Protein AF-A0A0Q4L409-F1 (afdb_monomer)

Mean predicted aligned error: 5.38 Å

Solvent-accessible surface area (backbone atoms only — not comparable to full-atom values): 4425 Å² total; per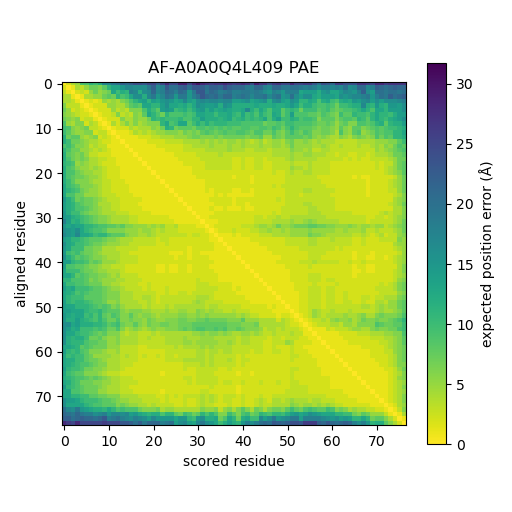-residue (Å²): 108,73,66,63,49,52,54,49,54,52,51,54,52,50,52,52,51,50,48,53,49,54,47,51,50,55,50,50,42,53,76,66,70,50,54,48,67,58,54,51,48,52,54,50,52,51,49,53,51,40,65,75,75,42,71,67,70,69,29,55,55,49,52,54,46,51,52,56,52,52,73,72,52,68,78,85,130

Secondary structure (DSSP, 8-state):
-HHHHHHHHHHHHHHHHHHHHHHHHHHHHHHTT--HHHHHHHHHHHHHHHHHH--SHHHHHHHHHHHHHHHTSPPP-

pLDDT: mean 86.53, std 10.42, range [53.56, 96.38]

Radius of gyration: 14.58 Å; Cα contacts (8 Å, |Δi|>4): 34; chains: 1; bounding box: 34×19×40 Å

Foldseek 3Di:
DVVVVVVVVVVVVVLVVVLVVLLVVLVVCVVVVNDLVVSVVVLVVVLVVLVVPPDDPVNVSVPVSSVVSNVVRDDDD

Structure (mmCIF, N/CA/C/O backbone):
data_AF-A0A0Q4L409-F1
#
_entry.id   AF-A0A0Q4L409-F1
#
loop_
_atom_site.group_PDB
_atom_site.id
_atom_site.type_symbol
_atom_site.label_atom_id
_atom_site.label_alt_id
_atom_site.label_comp_id
_atom_site.label_asym_id
_atom_site.label_entity_id
_atom_site.label_seq_id
_atom_site.pdbx_PDB_ins_code
_atom_site.Cartn_x
_atom_site.Cartn_y
_atom_site.Cartn_z
_atom_site.occupancy
_atom_site.B_iso_or_equiv
_atom_site.auth_seq_id
_atom_site.auth_comp_id
_atom_site.auth_asym_id
_atom_site.auth_atom_id
_atom_site.pdbx_PDB_model_num
ATOM 1 N N . MET A 1 1 ? -21.586 1.548 24.486 1.00 60.78 1 MET A N 1
ATOM 2 C CA . MET A 1 1 ? -22.263 1.279 23.194 1.00 60.78 1 MET A CA 1
ATOM 3 C C . MET A 1 1 ? -22.059 2.365 22.137 1.00 60.78 1 MET A C 1
ATOM 5 O O . MET A 1 1 ? -21.446 2.060 21.125 1.00 60.78 1 MET A O 1
ATOM 9 N N . VAL A 1 2 ? -22.523 3.615 22.310 1.00 67.75 2 VAL A N 1
ATOM 10 C CA . VAL A 1 2 ? -22.351 4.663 21.264 1.00 67.75 2 VAL A CA 1
ATOM 11 C C . VAL A 1 2 ? -20.883 5.083 21.083 1.00 67.75 2 VAL A C 1
ATOM 13 O O . VAL A 1 2 ? -20.422 5.222 19.952 1.00 67.75 2 VAL A O 1
ATOM 16 N N . LYS A 1 3 ? -20.122 5.213 22.180 1.00 65.44 3 LYS A N 1
ATOM 17 C CA . LYS A 1 3 ? -18.677 5.509 22.136 1.00 65.44 3 LYS A CA 1
ATOM 18 C C . LYS A 1 3 ? -17.889 4.417 21.401 1.00 65.44 3 LYS A C 1
ATOM 20 O O . LYS A 1 3 ? -17.121 4.733 20.502 1.00 65.44 3 LYS A O 1
ATOM 25 N N . ASP A 1 4 ? -18.179 3.149 21.692 1.00 68.25 4 ASP A N 1
ATOM 26 C CA . ASP A 1 4 ? -17.517 1.997 21.054 1.00 68.25 4 ASP A CA 1
ATOM 27 C C . ASP A 1 4 ? -17.857 1.874 19.564 1.00 68.25 4 ASP A C 1
ATOM 29 O O . ASP A 1 4 ? -17.075 1.328 18.792 1.00 68.25 4 ASP A O 1
ATOM 33 N N . ARG A 1 5 ? -19.034 2.356 19.143 1.00 67.25 5 ARG A N 1
ATOM 34 C CA . ARG A 1 5 ? -19.425 2.408 17.728 1.00 67.25 5 ARG A CA 1
ATOM 35 C C . ARG A 1 5 ? -18.678 3.515 16.984 1.00 67.25 5 ARG A C 1
ATOM 37 O O . ARG A 1 5 ? -18.173 3.266 15.896 1.00 67.25 5 ARG A O 1
ATOM 44 N N . LYS A 1 6 ? -18.571 4.706 17.581 1.00 67.50 6 LYS A N 1
ATOM 45 C CA . LYS A 1 6 ? -17.836 5.839 16.996 1.00 67.50 6 LYS A CA 1
ATOM 46 C C . LYS A 1 6 ? -16.334 5.549 16.887 1.00 67.50 6 LYS A C 1
ATOM 48 O O . LYS A 1 6 ? -15.740 5.853 15.861 1.00 67.50 6 LYS A O 1
ATOM 53 N N . ALA A 1 7 ? -15.751 4.919 17.910 1.00 62.69 7 ALA A N 1
ATOM 54 C CA . ALA A 1 7 ? -14.348 4.506 17.900 1.00 62.69 7 ALA A CA 1
ATOM 55 C C . ALA A 1 7 ? -14.059 3.486 16.786 1.00 62.69 7 ALA A C 1
ATOM 57 O O . ALA A 1 7 ? -13.092 3.648 16.052 1.00 62.69 7 ALA A O 1
ATOM 58 N N . ARG A 1 8 ? -14.937 2.489 16.600 1.00 66.38 8 ARG A N 1
ATOM 59 C CA . ARG A 1 8 ? -14.829 1.526 15.490 1.00 66.38 8 ARG A CA 1
ATOM 60 C C . ARG A 1 8 ? -14.908 2.200 14.120 1.00 66.38 8 ARG A C 1
ATOM 62 O O . ARG A 1 8 ? -14.018 2.005 13.310 1.00 66.38 8 ARG A O 1
ATOM 69 N N . GLN A 1 9 ? -15.887 3.082 13.908 1.00 69.25 9 GLN A N 1
ATOM 70 C CA . GLN A 1 9 ? -16.006 3.828 12.647 1.00 69.25 9 GLN A CA 1
ATOM 71 C C . GLN A 1 9 ? -14.776 4.689 12.329 1.00 69.25 9 GLN A C 1
ATOM 73 O O . GLN A 1 9 ? -14.410 4.820 11.167 1.00 69.25 9 GLN A O 1
ATOM 78 N N . GLN A 1 10 ? -14.141 5.290 13.340 1.00 71.69 10 GLN A N 1
ATOM 79 C CA . GLN A 1 10 ? -12.902 6.043 13.131 1.00 71.69 10 GLN A CA 1
ATOM 80 C C . GLN A 1 10 ? -11.748 5.137 12.706 1.00 71.69 10 GLN A C 1
ATOM 82 O O . GLN A 1 10 ? -11.021 5.501 11.790 1.00 71.69 10 GLN A O 1
ATOM 87 N N . ILE A 1 11 ? -11.616 3.961 13.322 1.00 76.12 11 ILE A N 1
ATOM 88 C CA . ILE A 1 11 ? -10.599 2.974 12.943 1.00 76.12 11 ILE A CA 1
ATOM 89 C C . ILE A 1 11 ? -10.813 2.521 11.493 1.00 76.12 11 ILE A C 1
ATOM 91 O O . ILE A 1 11 ? -9.864 2.548 10.715 1.00 76.12 11 ILE A O 1
ATOM 95 N N . ASP A 1 12 ? -12.050 2.198 11.108 1.00 77.06 12 ASP A N 1
ATOM 96 C CA . ASP A 1 12 ? -12.376 1.766 9.742 1.00 77.06 12 ASP A CA 1
ATOM 97 C C . ASP A 1 12 ? -12.018 2.847 8.705 1.00 77.06 12 ASP A C 1
ATOM 99 O O . ASP A 1 12 ? -11.393 2.562 7.684 1.00 77.06 12 ASP A O 1
ATOM 103 N N . LEU A 1 13 ? -12.352 4.113 8.987 1.00 80.44 13 LEU A N 1
ATOM 104 C CA . LEU A 1 13 ? -11.998 5.242 8.120 1.00 80.44 13 LEU A CA 1
ATOM 105 C C . LEU A 1 13 ? -10.484 5.438 8.009 1.00 80.44 13 LEU A C 1
ATOM 107 O O . LEU A 1 13 ? -9.987 5.728 6.922 1.00 80.44 13 LEU A O 1
ATOM 111 N N . THR A 1 14 ? -9.746 5.276 9.108 1.00 83.31 14 THR A N 1
ATOM 112 C CA . THR A 1 14 ? -8.282 5.368 9.099 1.00 83.31 14 THR A CA 1
ATOM 113 C C . THR A 1 14 ? -7.659 4.254 8.263 1.00 83.31 14 THR A C 1
ATOM 115 O O . THR A 1 14 ? -6.779 4.535 7.457 1.00 83.31 14 THR A O 1
ATOM 118 N N . VAL A 1 15 ? -8.140 3.015 8.395 1.00 83.12 15 VAL A N 1
ATOM 119 C CA . VAL A 1 15 ? -7.658 1.877 7.597 1.00 83.12 15 VAL A CA 1
ATOM 120 C C . VAL A 1 15 ? -7.898 2.115 6.105 1.00 83.12 15 VAL A C 1
ATOM 122 O O . VAL A 1 15 ? -6.975 1.969 5.308 1.00 83.12 15 VAL A O 1
ATOM 125 N N . ILE A 1 16 ? -9.102 2.558 5.725 1.00 86.50 16 ILE A N 1
ATOM 126 C CA . ILE A 1 16 ? -9.435 2.882 4.328 1.00 86.50 16 ILE A CA 1
ATOM 127 C C . ILE A 1 16 ? -8.542 4.011 3.798 1.00 86.50 16 ILE A C 1
ATOM 129 O O . ILE A 1 16 ? -8.059 3.942 2.670 1.00 86.50 16 ILE A O 1
ATOM 133 N N . ALA A 1 17 ? -8.303 5.049 4.603 1.00 89.31 17 ALA A N 1
ATOM 134 C CA . ALA A 1 17 ? -7.441 6.157 4.208 1.00 89.31 17 ALA A CA 1
ATOM 135 C C . ALA A 1 17 ? -5.993 5.702 3.964 1.00 89.31 17 ALA A C 1
ATOM 137 O O . ALA A 1 17 ? -5.385 6.133 2.987 1.00 89.31 17 ALA A O 1
ATOM 138 N N . ILE A 1 18 ? -5.461 4.811 4.807 1.00 89.38 18 ILE A N 1
ATOM 139 C CA . ILE A 1 18 ? -4.115 4.249 4.630 1.00 89.38 18 ILE A CA 1
ATOM 140 C C . ILE A 1 18 ? -4.056 3.381 3.370 1.00 89.38 18 ILE A C 1
ATOM 142 O O . ILE A 1 18 ? -3.144 3.558 2.568 1.00 89.38 18 ILE A O 1
ATOM 146 N N . ALA A 1 19 ? -5.045 2.511 3.147 1.00 90.12 19 ALA A N 1
ATOM 147 C CA . ALA A 1 19 ? -5.112 1.691 1.937 1.00 90.12 19 ALA A CA 1
ATOM 148 C C . ALA A 1 19 ? -5.108 2.543 0.661 1.00 90.12 19 ALA A C 1
ATOM 150 O O . ALA A 1 19 ? -4.309 2.310 -0.244 1.00 90.12 19 ALA A O 1
ATOM 151 N N . ASN A 1 20 ? -5.949 3.580 0.623 1.00 94.06 20 ASN A N 1
ATOM 152 C CA . ASN A 1 20 ? -6.018 4.498 -0.511 1.00 94.06 20 ASN A CA 1
ATOM 153 C C . ASN A 1 20 ? -4.713 5.276 -0.707 1.00 94.06 20 ASN A C 1
ATOM 155 O O . ASN A 1 20 ? -4.332 5.537 -1.844 1.00 94.06 20 ASN A O 1
ATOM 159 N N . LEU A 1 21 ? -4.024 5.646 0.377 1.00 94.69 21 LEU A N 1
ATOM 160 C CA . LEU A 1 21 ? -2.735 6.327 0.293 1.00 94.69 21 LEU A CA 1
ATOM 161 C C . LEU A 1 21 ? -1.654 5.415 -0.296 1.00 94.69 21 LEU A C 1
ATOM 163 O O . LEU A 1 21 ? -0.937 5.848 -1.193 1.00 94.69 21 LEU A O 1
ATOM 167 N N . ILE A 1 22 ? -1.549 4.169 0.176 1.00 94.94 22 ILE A N 1
ATOM 168 C CA . ILE A 1 22 ? -0.568 3.202 -0.341 1.00 94.94 22 ILE A CA 1
ATOM 169 C C . ILE A 1 22 ? -0.830 2.951 -1.829 1.00 94.94 22 ILE A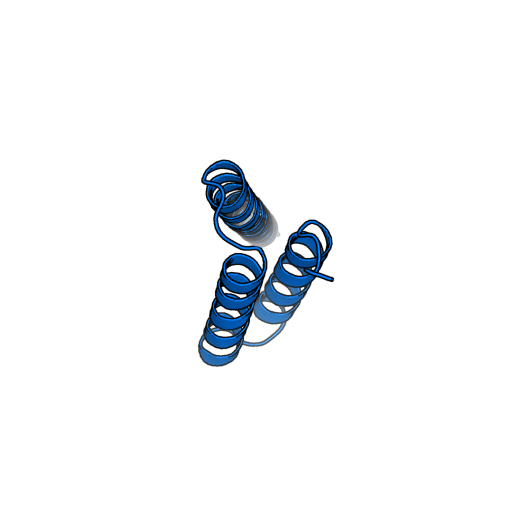 C 1
ATOM 171 O O . ILE A 1 22 ? 0.087 3.096 -2.632 1.00 94.94 22 ILE A O 1
ATOM 175 N N . ALA A 1 23 ? -2.084 2.694 -2.210 1.00 94.31 23 ALA A N 1
ATOM 176 C CA . ALA A 1 23 ? -2.461 2.512 -3.610 1.00 94.31 23 ALA A CA 1
ATOM 177 C C . ALA A 1 23 ? -2.118 3.742 -4.470 1.00 94.31 23 ALA A C 1
ATOM 179 O O . ALA A 1 23 ? -1.486 3.605 -5.513 1.00 94.31 23 ALA A O 1
ATOM 180 N N . ALA A 1 24 ? -2.454 4.951 -4.008 1.00 96.06 24 ALA A N 1
ATOM 181 C CA . ALA A 1 24 ? -2.159 6.182 -4.737 1.00 96.06 24 ALA A CA 1
ATOM 182 C C . ALA A 1 24 ? -0.650 6.434 -4.901 1.00 96.06 24 ALA A C 1
ATOM 184 O O . ALA A 1 24 ? -0.228 6.933 -5.943 1.00 96.06 24 ALA A O 1
ATOM 185 N N . LEU A 1 25 ? 0.168 6.093 -3.899 1.00 96.25 25 LEU A N 1
ATOM 186 C CA . LEU A 1 25 ? 1.627 6.186 -3.996 1.00 96.25 25 LEU A CA 1
ATOM 187 C C . LEU A 1 25 ? 2.179 5.173 -4.998 1.00 96.25 25 LEU A C 1
ATOM 189 O O . LEU A 1 25 ? 2.971 5.550 -5.858 1.00 96.25 25 LEU A O 1
ATOM 193 N N . THR A 1 26 ? 1.726 3.921 -4.937 1.00 95.62 26 THR A N 1
ATOM 194 C CA . THR A 1 26 ? 2.109 2.883 -5.900 1.00 95.62 26 THR A CA 1
ATOM 195 C C . THR A 1 26 ? 1.732 3.284 -7.327 1.00 95.62 26 THR A C 1
ATOM 197 O O . THR A 1 26 ? 2.570 3.203 -8.224 1.00 95.62 26 THR A O 1
ATOM 200 N N . ASP A 1 27 ? 0.521 3.797 -7.542 1.00 94.88 27 ASP A N 1
ATOM 201 C CA . ASP A 1 27 ? 0.088 4.298 -8.848 1.00 94.88 27 ASP A CA 1
ATOM 202 C C . ASP A 1 27 ? 0.917 5.502 -9.303 1.00 94.88 27 ASP A C 1
ATOM 204 O O . ASP A 1 27 ? 1.298 5.582 -10.469 1.00 94.88 27 ASP A O 1
ATOM 208 N N . ALA A 1 28 ? 1.248 6.432 -8.404 1.00 96.38 28 ALA A N 1
ATOM 209 C CA . ALA A 1 28 ? 2.101 7.572 -8.729 1.00 96.38 28 ALA A CA 1
ATOM 210 C C . ALA A 1 28 ? 3.514 7.136 -9.146 1.00 96.38 28 ALA A C 1
ATOM 212 O O . ALA A 1 28 ? 4.045 7.665 -10.120 1.00 96.38 28 ALA A O 1
ATOM 213 N N . MET A 1 29 ? 4.104 6.156 -8.455 1.00 95.69 29 MET A N 1
ATOM 214 C CA . MET A 1 29 ? 5.407 5.591 -8.820 1.00 95.69 29 MET A CA 1
ATOM 215 C C . MET A 1 29 ? 5.357 4.936 -10.203 1.00 95.69 29 MET A C 1
ATOM 217 O O . MET A 1 29 ? 6.228 5.184 -11.033 1.00 95.69 29 MET A O 1
ATOM 221 N N . ARG A 1 30 ? 4.305 4.159 -10.479 1.00 93.00 30 ARG A N 1
ATOM 222 C CA . ARG A 1 30 ? 4.102 3.520 -11.787 1.00 93.00 30 ARG A CA 1
ATOM 223 C C . ARG A 1 30 ? 3.898 4.538 -12.905 1.00 93.00 30 ARG A C 1
ATOM 225 O O . ARG A 1 30 ? 4.485 4.396 -13.967 1.00 93.00 30 ARG A O 1
ATOM 232 N N . ASN A 1 31 ? 3.112 5.583 -12.658 1.00 94.62 31 ASN A N 1
ATOM 233 C CA . ASN A 1 31 ? 2.886 6.668 -13.619 1.00 94.62 31 ASN A CA 1
ATOM 234 C C . ASN A 1 31 ? 4.135 7.530 -13.856 1.00 94.62 31 ASN A C 1
ATOM 236 O O . ASN A 1 31 ? 4.194 8.261 -14.841 1.00 94.62 31 ASN A O 1
ATOM 240 N N . ALA A 1 32 ? 5.114 7.470 -12.953 1.00 96.06 32 ALA A N 1
ATOM 241 C CA . ALA A 1 32 ? 6.418 8.102 -13.105 1.00 96.06 32 ALA A CA 1
ATOM 242 C C . ALA A 1 32 ? 7.457 7.182 -13.778 1.00 96.06 32 ALA A C 1
ATOM 244 O O . ALA A 1 32 ? 8.644 7.502 -13.743 1.00 96.06 32 ALA A O 1
ATOM 245 N N . ASP A 1 33 ? 7.029 6.050 -14.356 1.00 91.50 33 ASP A N 1
ATOM 246 C CA . ASP A 1 33 ? 7.884 5.029 -14.979 1.00 91.50 33 ASP A CA 1
ATOM 247 C C . ASP A 1 33 ? 9.000 4.513 -14.048 1.00 91.50 33 ASP A C 1
ATOM 249 O O . ASP A 1 33 ? 10.095 4.147 -14.483 1.00 91.50 33 ASP A O 1
ATOM 253 N N . ILE A 1 34 ? 8.735 4.469 -12.737 1.00 92.56 34 ILE A N 1
ATOM 254 C CA . ILE A 1 34 ? 9.639 3.819 -11.788 1.00 92.56 34 ILE A CA 1
ATOM 255 C C . ILE A 1 34 ? 9.612 2.307 -12.045 1.00 92.56 34 ILE A C 1
ATOM 257 O O . ILE A 1 34 ? 8.544 1.709 -12.180 1.00 92.56 34 ILE A O 1
ATOM 261 N N . GLY A 1 35 ? 10.795 1.687 -12.090 1.00 91.94 35 GLY A N 1
ATOM 262 C CA . GLY A 1 35 ? 10.937 0.246 -12.300 1.00 91.94 35 GLY A CA 1
ATOM 263 C C . GLY A 1 35 ? 10.134 -0.572 -11.285 1.00 91.94 35 GLY A C 1
ATOM 264 O O . GLY A 1 35 ? 10.094 -0.242 -10.097 1.00 91.94 35 GLY A O 1
ATOM 265 N N . ASN A 1 36 ? 9.482 -1.645 -11.746 1.00 91.62 36 ASN A N 1
ATOM 266 C CA . ASN A 1 36 ? 8.634 -2.473 -10.880 1.00 91.62 36 ASN A CA 1
ATOM 267 C C . ASN A 1 36 ? 9.414 -3.065 -9.696 1.00 91.62 36 ASN A C 1
ATOM 269 O O . ASN A 1 36 ? 8.854 -3.218 -8.619 1.00 91.62 36 ASN A O 1
ATOM 273 N N . ASP A 1 37 ? 10.704 -3.351 -9.863 1.00 93.44 37 ASP A N 1
ATOM 274 C CA . ASP A 1 37 ? 11.621 -3.772 -8.800 1.00 93.44 37 ASP A CA 1
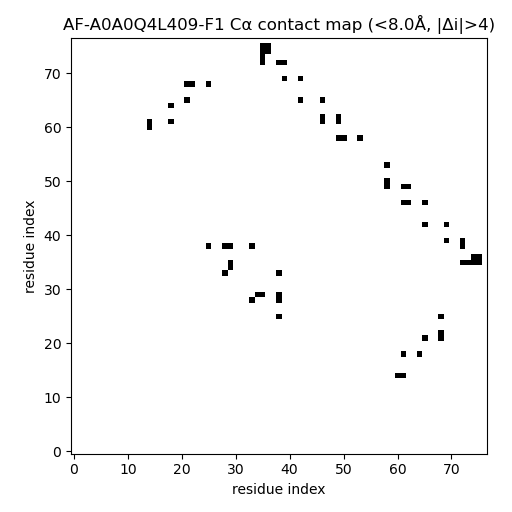ATOM 275 C C . ASP A 1 37 ? 11.713 -2.739 -7.668 1.00 93.44 37 ASP A C 1
ATOM 277 O O . ASP A 1 37 ? 11.647 -3.096 -6.493 1.00 93.44 37 ASP A O 1
ATOM 281 N N . VAL A 1 38 ? 11.779 -1.451 -8.011 1.00 95.12 38 VAL A N 1
ATOM 282 C CA . VAL A 1 38 ? 11.784 -0.354 -7.035 1.00 95.12 38 VAL A CA 1
ATOM 283 C C . VAL A 1 38 ? 10.417 -0.210 -6.364 1.00 95.12 38 VAL A C 1
ATOM 285 O O . VAL A 1 38 ? 10.348 0.041 -5.162 1.00 95.12 38 VAL A O 1
ATOM 288 N N . VAL A 1 39 ? 9.322 -0.397 -7.107 1.00 95.38 39 VAL A N 1
ATOM 289 C CA . VAL A 1 39 ? 7.961 -0.385 -6.541 1.00 95.38 39 VAL A CA 1
ATOM 290 C C . VAL A 1 39 ? 7.766 -1.541 -5.554 1.00 95.38 39 VAL A C 1
ATOM 292 O O . VAL A 1 39 ? 7.266 -1.322 -4.451 1.00 95.3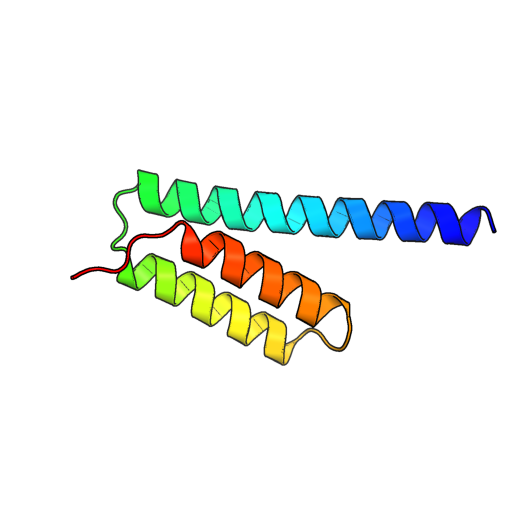8 39 VAL A O 1
ATOM 295 N N . HIS A 1 40 ? 8.196 -2.754 -5.908 1.00 95.06 40 HIS A N 1
ATOM 296 C CA . HIS A 1 40 ? 8.164 -3.912 -5.010 1.00 95.06 40 HIS A CA 1
ATOM 297 C C . HIS A 1 40 ? 9.052 -3.685 -3.782 1.00 95.06 40 HIS A C 1
ATOM 299 O O . HIS A 1 40 ? 8.595 -3.916 -2.667 1.00 95.06 40 HIS A O 1
ATOM 305 N N . GLY A 1 41 ? 10.252 -3.121 -3.957 1.00 95.50 41 GLY A N 1
ATOM 306 C CA . GLY A 1 41 ? 11.138 -2.762 -2.845 1.00 95.50 41 GLY A CA 1
ATOM 307 C C . GLY A 1 41 ? 10.538 -1.721 -1.890 1.00 95.50 41 GLY A C 1
ATOM 308 O O . GLY A 1 41 ? 10.693 -1.833 -0.677 1.00 95.50 41 GLY A O 1
ATOM 309 N N . PHE A 1 42 ? 9.795 -0.738 -2.405 1.00 95.81 42 PHE A N 1
ATOM 310 C CA . PHE A 1 42 ? 9.040 0.199 -1.566 1.00 95.81 42 PHE A CA 1
ATOM 311 C C . PHE A 1 42 ? 7.974 -0.516 -0.721 1.00 95.81 42 PHE A C 1
ATOM 313 O O . PHE A 1 42 ? 7.839 -0.233 0.470 1.00 95.81 42 PHE A O 1
ATOM 320 N N . LEU A 1 43 ? 7.230 -1.450 -1.321 1.00 95.25 43 LEU A N 1
ATOM 321 C CA . LEU A 1 43 ? 6.210 -2.229 -0.615 1.00 95.25 43 LEU A CA 1
ATOM 322 C C . LEU A 1 43 ? 6.826 -3.187 0.419 1.00 95.25 43 LEU A C 1
ATOM 324 O O . LEU A 1 43 ? 6.230 -3.384 1.477 1.00 95.25 43 LEU A O 1
ATOM 328 N N . ASP A 1 44 ? 8.011 -3.738 0.147 1.00 95.25 44 ASP A N 1
ATOM 329 C CA . ASP A 1 44 ? 8.783 -4.550 1.097 1.00 95.25 44 ASP A CA 1
ATOM 330 C C . ASP A 1 44 ? 9.247 -3.734 2.306 1.00 95.25 44 ASP A C 1
ATOM 332 O O . ASP A 1 44 ? 9.078 -4.163 3.447 1.00 95.25 44 ASP A O 1
ATOM 336 N N . GLU A 1 45 ? 9.787 -2.535 2.082 1.00 95.06 45 GLU A N 1
ATOM 337 C CA . GLU A 1 45 ? 10.247 -1.680 3.179 1.00 95.06 45 GLU A CA 1
ATOM 338 C C . GLU A 1 45 ? 9.072 -1.176 4.033 1.00 95.06 45 GLU A C 1
ATOM 340 O O . GLU A 1 45 ? 9.181 -1.049 5.255 1.00 95.06 45 GLU A O 1
ATOM 345 N N . LEU A 1 46 ? 7.913 -0.939 3.410 1.00 92.88 46 LEU A N 1
ATOM 346 C CA . LEU A 1 46 ? 6.692 -0.581 4.126 1.00 92.88 46 LEU A CA 1
ATOM 347 C C . LEU A 1 46 ? 6.185 -1.734 5.007 1.00 92.88 46 LEU A C 1
ATOM 349 O O . LEU A 1 46 ? 5.800 -1.499 6.156 1.00 92.88 46 LEU A O 1
ATOM 353 N N . ASP A 1 47 ? 6.215 -2.968 4.499 1.00 92.31 47 ASP A N 1
ATOM 35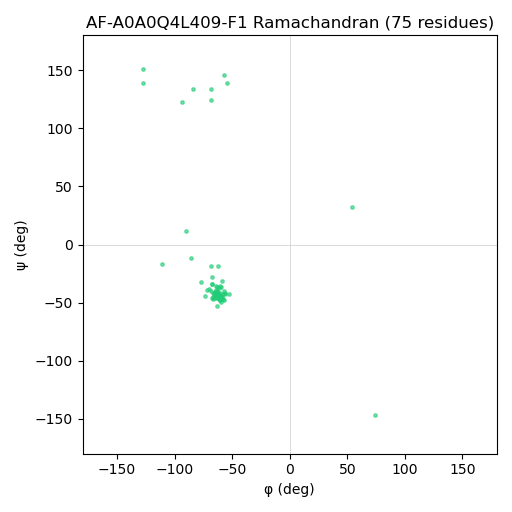4 C CA . ASP A 1 47 ? 5.892 -4.169 5.276 1.00 92.31 47 ASP A CA 1
ATOM 355 C C . ASP A 1 47 ? 6.875 -4.350 6.446 1.00 92.31 47 ASP A C 1
ATOM 357 O O . ASP A 1 47 ? 6.471 -4.545 7.597 1.00 92.31 47 ASP A O 1
ATOM 361 N N . HIS A 1 48 ? 8.173 -4.155 6.194 1.00 92.25 48 HIS A N 1
ATOM 362 C CA . HIS A 1 48 ? 9.202 -4.203 7.230 1.00 92.25 48 HIS A CA 1
ATOM 363 C C . HIS A 1 48 ? 8.964 -3.165 8.340 1.00 92.25 48 HIS A C 1
ATOM 365 O O . HIS A 1 48 ? 9.008 -3.492 9.532 1.00 92.25 48 HIS A O 1
ATOM 371 N N . LEU A 1 49 ? 8.639 -1.923 7.974 1.00 89.69 49 LEU A N 1
ATOM 372 C CA . LEU A 1 49 ? 8.329 -0.866 8.934 1.00 89.69 49 LEU A CA 1
ATOM 373 C C . LEU A 1 49 ? 7.085 -1.200 9.772 1.00 89.69 49 LEU A C 1
ATOM 375 O O . LEU A 1 49 ? 7.092 -1.013 10.996 1.00 89.69 49 LEU A O 1
ATOM 379 N N . ASN A 1 50 ? 6.028 -1.723 9.145 1.00 88.88 50 ASN A N 1
ATOM 380 C CA . ASN A 1 50 ? 4.811 -2.147 9.841 1.00 88.88 50 ASN A CA 1
ATOM 381 C C . ASN A 1 50 ? 5.097 -3.295 10.812 1.00 88.88 50 ASN A C 1
ATOM 383 O O . ASN A 1 50 ? 4.622 -3.272 11.951 1.00 88.88 50 ASN A O 1
ATOM 387 N N .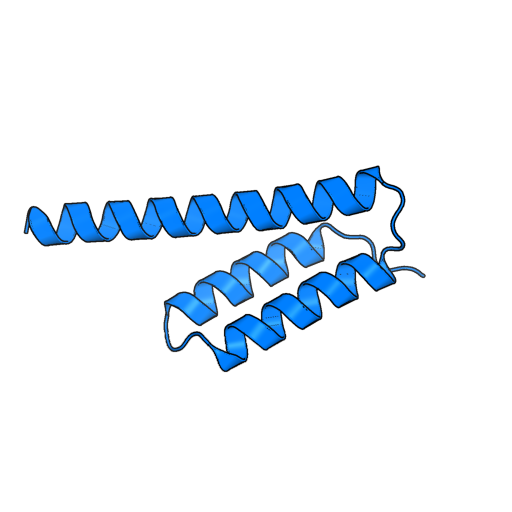 TRP A 1 51 ? 5.933 -4.253 10.404 1.00 87.38 51 TRP A N 1
ATOM 388 C CA . TRP A 1 51 ? 6.381 -5.353 11.252 1.00 87.38 51 TRP A CA 1
ATOM 389 C C . TRP A 1 51 ? 7.073 -4.857 12.528 1.00 87.38 51 TRP A C 1
ATOM 391 O O . TRP A 1 51 ? 6.844 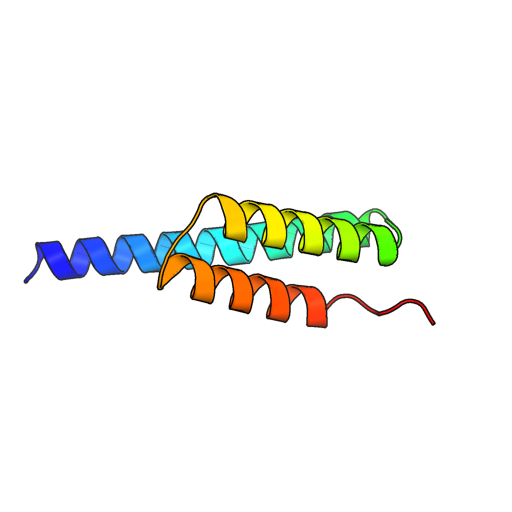-5.419 13.602 1.00 87.38 51 TRP A O 1
ATOM 401 N N . MET A 1 52 ? 7.893 -3.804 12.421 1.00 89.50 52 MET A N 1
ATOM 402 C CA . MET A 1 52 ? 8.646 -3.237 13.546 1.00 89.50 52 MET A CA 1
ATOM 403 C C . MET A 1 52 ? 7.797 -2.381 14.490 1.00 89.50 52 MET A C 1
ATOM 405 O O . MET A 1 52 ? 8.101 -2.301 15.680 1.00 89.50 52 MET A O 1
ATOM 409 N N . THR A 1 53 ? 6.777 -1.699 13.967 1.00 86.44 53 THR A N 1
ATOM 410 C CA . THR A 1 53 ? 6.099 -0.602 14.681 1.00 86.44 53 THR A CA 1
ATOM 411 C C . THR A 1 53 ? 4.670 -0.924 15.111 1.00 86.44 53 THR A C 1
ATOM 413 O O . THR A 1 53 ? 4.130 -0.244 15.987 1.00 86.44 53 THR A O 1
ATOM 416 N N . ILE A 1 54 ? 4.054 -1.963 14.538 1.00 86.12 54 ILE A N 1
ATOM 417 C CA . ILE A 1 54 ? 2.638 -2.286 14.726 1.00 86.12 54 ILE A CA 1
ATOM 418 C C . ILE A 1 54 ? 2.488 -3.745 15.167 1.00 86.12 54 ILE A C 1
ATOM 420 O O . ILE A 1 54 ? 3.132 -4.657 14.652 1.00 86.12 54 ILE A O 1
ATOM 424 N N . TYR A 1 55 ? 1.586 -3.988 16.120 1.00 84.12 55 TYR A N 1
ATOM 425 C CA . TYR A 1 55 ? 1.338 -5.319 16.675 1.00 84.12 55 TYR A CA 1
ATOM 426 C C . TYR A 1 55 ? -0.146 -5.693 16.617 1.00 84.12 55 TYR A C 1
ATOM 428 O O . TYR A 1 55 ? -1.026 -4.839 16.722 1.00 84.12 55 TYR A O 1
ATOM 436 N N . GLY A 1 56 ? -0.429 -6.994 16.510 1.00 86.44 56 GLY A N 1
ATOM 437 C CA . GLY A 1 56 ? -1.788 -7.538 16.570 1.00 86.44 56 GLY A CA 1
ATOM 438 C C . GLY A 1 56 ? -2.617 -7.288 15.307 1.00 86.44 56 GLY A C 1
ATOM 439 O O . GLY A 1 56 ? -2.099 -7.299 14.194 1.00 86.44 56 GLY A O 1
ATOM 440 N N . THR A 1 57 ? -3.928 -7.100 15.477 1.00 83.62 57 THR A N 1
ATOM 441 C CA . THR A 1 57 ? -4.892 -6.965 14.368 1.00 83.62 57 THR A CA 1
ATOM 442 C C . THR A 1 57 ? -4.566 -5.840 13.377 1.00 83.62 57 THR A C 1
ATOM 444 O O . THR A 1 57 ? -4.669 -6.101 12.182 1.00 83.62 57 THR A O 1
ATOM 447 N N . PRO A 1 58 ? -4.154 -4.626 13.802 1.00 82.44 58 PRO A N 1
ATOM 448 C CA . PRO A 1 58 ? -3.837 -3.551 12.860 1.00 82.44 58 PRO A CA 1
ATOM 449 C C . PRO A 1 58 ? -2.701 -3.902 11.901 1.00 82.44 58 PRO A C 1
ATOM 451 O O . PRO A 1 58 ? -2.766 -3.529 10.738 1.00 82.44 58 PRO A O 1
ATOM 454 N N . ARG A 1 59 ? -1.700 -4.659 12.370 1.00 85.81 59 ARG A N 1
ATOM 455 C CA . ARG A 1 59 ? -0.611 -5.130 11.516 1.00 85.81 59 ARG A CA 1
ATOM 456 C C . ARG A 1 59 ? -1.142 -6.060 10.433 1.00 85.81 59 ARG A C 1
ATOM 458 O O . ARG A 1 59 ? -0.967 -5.767 9.267 1.00 85.81 59 ARG A O 1
ATOM 465 N N . ARG A 1 60 ? -1.887 -7.105 10.814 1.00 86.44 60 ARG A N 1
ATOM 466 C CA . ARG A 1 60 ? -2.456 -8.059 9.847 1.00 86.44 60 ARG A CA 1
ATOM 467 C C . ARG A 1 60 ? -3.257 -7.358 8.745 1.00 86.44 60 ARG A C 1
ATOM 469 O O . ARG A 1 60 ? -3.118 -7.697 7.585 1.00 86.44 60 ARG A O 1
ATOM 476 N N . VAL A 1 61 ? -4.059 -6.358 9.111 1.00 88.06 61 VAL A N 1
ATOM 477 C CA . VAL A 1 61 ? -4.850 -5.586 8.141 1.00 88.06 61 VAL A CA 1
ATOM 478 C C . VAL A 1 61 ? -3.962 -4.801 7.169 1.00 88.06 61 VAL A C 1
ATOM 480 O O . VAL A 1 61 ? -4.295 -4.704 5.993 1.00 88.06 61 VAL A O 1
ATOM 483 N N . LEU A 1 62 ? -2.855 -4.224 7.640 1.00 88.06 62 LEU A N 1
ATOM 484 C CA . LEU A 1 62 ? -1.915 -3.506 6.778 1.00 88.06 62 LEU A CA 1
ATOM 485 C C . LEU A 1 62 ? -1.112 -4.454 5.886 1.00 88.06 62 LEU A C 1
ATOM 487 O O . LEU A 1 62 ? -0.937 -4.139 4.713 1.00 88.06 62 LEU A O 1
ATOM 491 N N . ASP A 1 63 ? -0.695 -5.605 6.412 1.00 89.94 63 ASP A N 1
ATOM 492 C CA . ASP A 1 63 ? -0.020 -6.659 5.650 1.00 89.94 63 ASP A CA 1
ATOM 493 C C . ASP A 1 63 ? -0.936 -7.117 4.486 1.00 89.94 63 ASP A C 1
ATOM 495 O O . ASP A 1 63 ? -0.515 -7.110 3.328 1.00 89.94 63 ASP A O 1
ATOM 499 N N . ASP A 1 64 ? -2.228 -7.368 4.759 1.00 91.25 64 ASP A N 1
ATOM 500 C CA . ASP A 1 64 ? -3.232 -7.730 3.741 1.00 91.25 64 ASP A CA 1
ATOM 501 C C . ASP A 1 64 ? -3.402 -6.621 2.674 1.00 91.25 64 ASP A C 1
ATOM 503 O O . ASP A 1 64 ? -3.513 -6.894 1.477 1.00 91.25 64 ASP A O 1
ATOM 507 N N . ILE A 1 65 ? -3.419 -5.346 3.087 1.00 92.94 65 ILE A N 1
ATOM 508 C CA . ILE A 1 65 ? -3.509 -4.201 2.164 1.00 92.94 65 ILE A CA 1
ATOM 509 C C . ILE A 1 65 ? -2.283 -4.145 1.248 1.00 92.94 65 ILE A C 1
ATOM 511 O O . ILE A 1 65 ? -2.429 -3.942 0.040 1.00 92.94 65 ILE A O 1
ATOM 515 N N . ILE A 1 66 ? -1.082 -4.306 1.808 1.00 93.88 66 ILE A N 1
ATOM 516 C CA . ILE A 1 66 ? 0.171 -4.272 1.049 1.00 93.88 66 ILE A CA 1
ATOM 517 C C . ILE A 1 66 ? 0.211 -5.426 0.052 1.00 93.88 66 ILE A C 1
ATOM 519 O O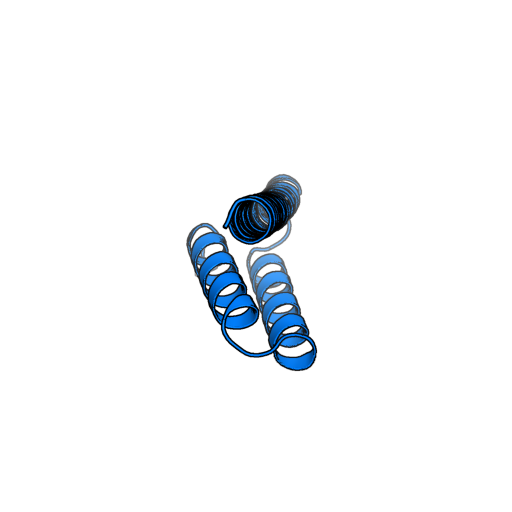 . ILE A 1 66 ? 0.590 -5.208 -1.097 1.00 93.88 66 ILE A O 1
ATOM 523 N N . GLU A 1 67 ? -0.218 -6.625 0.446 1.00 93.62 67 GLU A N 1
ATOM 524 C CA . GLU A 1 67 ? -0.304 -7.783 -0.447 1.00 93.62 67 GLU A CA 1
ATOM 525 C C . GLU A 1 67 ? -1.253 -7.523 -1.628 1.00 93.62 67 GLU A C 1
ATOM 527 O O . GLU A 1 67 ? -0.887 -7.754 -2.785 1.00 93.62 67 GLU A O 1
ATOM 532 N N . VAL A 1 68 ? -2.440 -6.963 -1.363 1.00 93.31 68 VAL A N 1
ATOM 533 C CA . VAL A 1 68 ? -3.393 -6.590 -2.419 1.00 93.31 68 VAL A CA 1
ATOM 534 C C . VAL A 1 68 ? -2.772 -5.577 -3.376 1.00 93.31 68 VAL A C 1
ATOM 536 O O . VAL A 1 68 ? -2.811 -5.792 -4.586 1.00 93.31 68 VAL A O 1
ATOM 539 N N . VAL A 1 69 ? -2.161 -4.503 -2.869 1.00 93.00 69 VAL A N 1
ATOM 540 C CA . VAL A 1 69 ? -1.535 -3.480 -3.722 1.00 93.00 69 VAL A CA 1
ATOM 541 C C . VAL A 1 69 ? -0.375 -4.072 -4.524 1.00 93.00 69 VAL A C 1
ATOM 543 O O . VAL A 1 69 ? -0.295 -3.847 -5.732 1.00 93.00 69 VAL A O 1
ATOM 546 N N . ARG A 1 70 ? 0.465 -4.904 -3.904 1.00 93.56 70 ARG A N 1
ATOM 547 C CA . ARG A 1 70 ? 1.567 -5.613 -4.566 1.00 93.56 70 ARG A CA 1
ATOM 548 C C . ARG A 1 70 ? 1.085 -6.461 -5.740 1.00 93.56 70 ARG A C 1
ATOM 550 O O . ARG A 1 70 ? 1.705 -6.427 -6.796 1.00 93.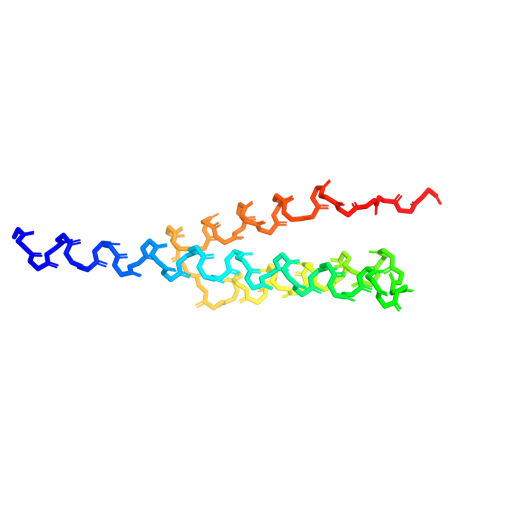56 70 ARG A O 1
ATOM 557 N N . SER A 1 71 ? -0.046 -7.155 -5.595 1.00 91.75 71 SER A N 1
ATOM 558 C CA . SER A 1 71 ? -0.624 -7.983 -6.666 1.00 91.75 71 SER A CA 1
ATOM 559 C C . SER A 1 71 ? -1.035 -7.188 -7.916 1.00 91.75 71 SER A C 1
ATOM 561 O O . SER A 1 71 ? -1.188 -7.761 -8.993 1.00 91.75 71 SER A O 1
ATOM 563 N N . THR A 1 72 ? -1.191 -5.864 -7.794 1.00 90.31 72 THR A N 1
ATOM 564 C CA . THR A 1 72 ? -1.511 -4.971 -8.921 1.00 90.31 72 THR A CA 1
ATOM 565 C C . THR A 1 72 ? -0.280 -4.488 -9.692 1.00 90.31 72 THR A C 1
ATOM 567 O O . THR A 1 72 ? -0.423 -3.911 -10.777 1.00 90.31 72 THR A O 1
ATOM 570 N N . VAL A 1 73 ? 0.921 -4.704 -9.144 1.00 88.06 73 VAL A N 1
ATOM 571 C CA . VAL A 1 73 ? 2.200 -4.322 -9.746 1.00 88.06 73 VAL A CA 1
ATOM 572 C C . VAL A 1 73 ? 2.740 -5.520 -10.533 1.00 88.06 73 VAL A C 1
ATOM 574 O O . VAL A 1 73 ? 2.926 -6.589 -9.949 1.00 88.06 73 VAL A O 1
ATOM 577 N N . PRO A 1 74 ? 3.014 -5.383 -11.843 1.00 85.75 74 PRO A N 1
ATOM 578 C CA . PRO A 1 74 ? 3.612 -6.460 -12.624 1.00 85.75 74 PRO A CA 1
ATOM 579 C C . PRO A 1 74 ? 4.951 -6.920 -12.030 1.00 85.75 74 PRO A C 1
ATOM 581 O O . PRO A 1 74 ? 5.712 -6.120 -11.483 1.00 85.75 74 PRO A O 1
ATOM 584 N N . VAL A 1 75 ? 5.256 -8.210 -12.146 1.00 76.44 75 VAL A N 1
ATOM 585 C CA . VAL A 1 75 ? 6.607 -8.724 -11.887 1.00 76.44 75 VAL A CA 1
ATOM 586 C C . VAL A 1 75 ? 7.410 -8.534 -13.173 1.00 76.44 75 VAL A C 1
ATOM 588 O O . VAL A 1 75 ? 6.891 -8.802 -14.254 1.00 76.44 75 VAL A O 1
ATOM 591 N N . ASN A 1 76 ? 8.634 -8.013 -13.073 1.00 62.28 76 ASN A N 1
ATOM 592 C CA . ASN A 1 76 ? 9.532 -7.969 -14.228 1.00 62.28 76 ASN A CA 1
ATOM 593 C C . ASN A 1 76 ? 9.941 -9.412 -14.578 1.00 62.28 76 ASN A C 1
ATOM 595 O O . ASN A 1 76 ? 10.439 -10.111 -13.694 1.00 62.28 76 ASN A O 1
ATOM 599 N N . ASP A 1 77 ? 9.699 -9.830 -15.825 1.00 53.56 77 ASP A N 1
ATOM 600 C CA . ASP A 1 77 ? 10.183 -11.101 -16.396 1.00 53.56 77 ASP A CA 1
ATOM 601 C C . ASP A 1 77 ? 11.717 -11.133 -16.530 1.00 53.56 77 ASP A C 1
ATOM 603 O O . ASP A 1 77 ? 12.314 -10.075 -16.855 1.00 53.56 77 ASP A O 1
#

Sequence (77 aa):
MVKDRKARQQIDLTVIAIANLIAALTDAMRNADIGNDVVHGFLDELDHLNWMTIYGTPRRVLDDIIEVVRSTVPVND